Protein AF-A0A0R2CNF0-F1 (afdb_monomer)

Structure (mmCIF, N/CA/C/O backbone):
data_AF-A0A0R2CNF0-F1
#
_entry.id   AF-A0A0R2CNF0-F1
#
loop_
_atom_site.group_PDB
_atom_site.id
_atom_site.type_symbol
_atom_site.label_atom_id
_atom_site.label_alt_id
_atom_site.label_comp_id
_atom_site.label_asym_id
_atom_site.label_entity_id
_atom_site.label_seq_id
_atom_site.pdbx_PDB_ins_code
_atom_site.Cartn_x
_atom_site.Cartn_y
_atom_site.Cartn_z
_atom_site.occupancy
_atom_site.B_iso_or_equiv
_atom_site.auth_seq_id
_atom_site.auth_comp_id
_atom_site.auth_asym_id
_atom_site.auth_atom_id
_atom_site.pdbx_PDB_model_num
ATOM 1 N N . MET A 1 1 ? 10.463 3.840 -24.278 1.00 53.41 1 MET A N 1
ATOM 2 C CA . MET A 1 1 ? 11.098 2.543 -23.955 1.00 53.41 1 MET A CA 1
ATOM 3 C C . MET A 1 1 ? 10.192 1.438 -24.474 1.00 53.41 1 MET A C 1
ATOM 5 O O . MET A 1 1 ? 9.139 1.223 -23.897 1.00 53.41 1 MET A O 1
ATOM 9 N N . GLY A 1 2 ? 10.534 0.817 -25.606 1.00 48.81 2 GLY A N 1
ATOM 10 C CA . GLY A 1 2 ? 9.735 -0.258 -26.200 1.00 48.81 2 GLY A CA 1
ATOM 11 C C . GLY A 1 2 ? 10.292 -1.610 -25.781 1.00 48.81 2 GLY A C 1
ATOM 12 O O . GLY A 1 2 ? 11.281 -2.066 -26.349 1.00 48.81 2 GLY A O 1
ATOM 13 N N . PHE A 1 3 ? 9.706 -2.232 -24.762 1.00 58.44 3 PHE A N 1
ATOM 14 C CA . PHE A 1 3 ? 9.986 -3.635 -24.477 1.00 58.44 3 PHE A CA 1
ATOM 15 C C . PHE A 1 3 ? 9.080 -4.486 -25.377 1.00 58.44 3 PHE A C 1
ATOM 17 O O . PHE A 1 3 ? 7.868 -4.284 -25.351 1.00 58.44 3 PHE A O 1
ATOM 24 N N . PRO A 1 4 ? 9.623 -5.406 -26.194 1.00 59.19 4 PRO A N 1
ATOM 25 C CA . PRO A 1 4 ? 8.802 -6.236 -27.065 1.00 59.19 4 PRO A CA 1
ATOM 26 C C . PRO A 1 4 ? 7.879 -7.145 -26.243 1.00 59.19 4 PRO A C 1
ATOM 28 O O . PRO A 1 4 ? 8.284 -7.677 -25.200 1.00 59.19 4 PRO A O 1
ATOM 31 N N . ASN A 1 5 ? 6.643 -7.314 -26.719 1.00 51.31 5 ASN A N 1
ATOM 32 C CA . ASN A 1 5 ? 5.610 -8.144 -26.097 1.00 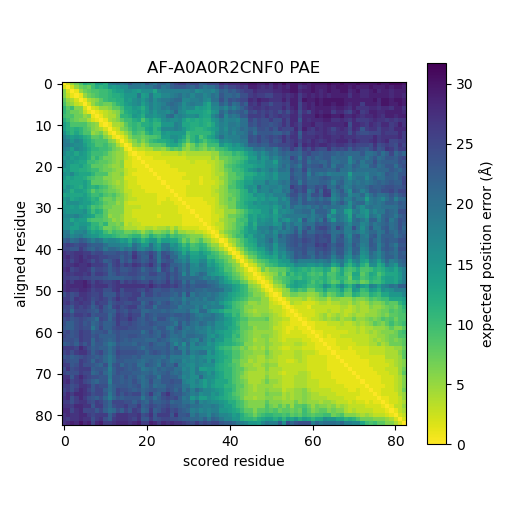51.31 5 ASN A CA 1
ATOM 33 C C . ASN A 1 5 ? 6.155 -9.559 -25.830 1.00 51.31 5 ASN A C 1
ATOM 35 O O . ASN A 1 5 ? 6.664 -10.216 -26.733 1.00 51.31 5 ASN A O 1
ATOM 39 N N . GLY A 1 6 ? 6.111 -9.995 -24.567 1.00 57.28 6 GLY A N 1
ATOM 40 C CA . GLY A 1 6 ? 6.714 -11.255 -24.098 1.00 57.28 6 GLY A CA 1
ATOM 41 C C . GLY A 1 6 ? 8.023 -11.092 -23.318 1.00 57.28 6 GLY A C 1
ATOM 42 O O . GLY A 1 6 ? 8.508 -12.045 -22.714 1.00 57.28 6 GLY A O 1
ATOM 43 N N . THR A 1 7 ? 8.580 -9.879 -23.255 1.00 56.31 7 THR A N 1
ATOM 44 C CA . THR A 1 7 ? 9.727 -9.585 -22.383 1.00 56.31 7 THR A CA 1
ATOM 45 C C . THR A 1 7 ? 9.344 -9.691 -20.905 1.00 56.31 7 THR A C 1
ATOM 47 O O . THR A 1 7 ? 10.124 -10.237 -20.142 1.00 56.31 7 THR A O 1
ATOM 50 N N . LEU A 1 8 ? 8.136 -9.265 -20.518 1.00 56.53 8 LEU A N 1
ATOM 51 C CA . LEU A 1 8 ? 7.655 -9.335 -19.130 1.00 56.53 8 LEU A CA 1
ATOM 52 C C . LEU A 1 8 ? 7.624 -10.777 -18.588 1.00 56.53 8 LEU A C 1
ATOM 54 O O . LEU A 1 8 ? 8.094 -11.014 -17.483 1.00 56.53 8 LEU A O 1
ATOM 58 N N . LEU A 1 9 ? 7.184 -11.750 -19.399 1.00 55.19 9 LEU A N 1
ATOM 59 C CA . LEU A 1 9 ? 7.179 -13.176 -19.031 1.00 55.19 9 LEU A CA 1
ATOM 60 C C . LEU A 1 9 ? 8.595 -13.713 -18.778 1.00 55.19 9 LEU A C 1
ATOM 62 O O . LEU A 1 9 ? 8.813 -14.478 -17.851 1.00 55.19 9 LEU A O 1
ATOM 66 N N . LYS A 1 10 ? 9.587 -13.252 -19.550 1.00 56.22 10 LYS A N 1
ATOM 67 C CA . LYS A 1 10 ? 10.991 -13.648 -19.359 1.00 56.22 10 LYS A CA 1
ATOM 68 C C . LYS A 1 10 ? 11.637 -13.033 -18.121 1.00 56.22 10 LYS A C 1
ATOM 70 O O . LYS A 1 10 ? 12.685 -13.510 -17.715 1.00 56.22 10 LYS A O 1
ATOM 75 N N . TRP A 1 11 ? 11.080 -11.967 -17.549 1.00 58.22 11 TRP A N 1
ATOM 76 C CA . TRP A 1 11 ? 11.649 -11.353 -16.344 1.00 58.22 11 TRP A CA 1
ATOM 77 C C . TRP A 1 11 ? 11.268 -12.119 -15.085 1.00 58.22 11 TRP A C 1
ATOM 79 O O . TRP A 1 11 ? 12.048 -12.112 -14.142 1.00 58.22 11 TRP A O 1
ATOM 89 N N . ILE A 1 12 ? 10.123 -12.806 -15.108 1.00 54.66 12 ILE A N 1
ATOM 90 C CA . ILE A 1 12 ? 9.693 -13.698 -14.027 1.00 54.66 12 ILE A CA 1
ATOM 91 C C . ILE A 1 12 ? 10.691 -14.857 -13.882 1.00 54.66 12 ILE A C 1
ATOM 93 O O . ILE A 1 12 ? 11.061 -15.201 -12.768 1.00 54.66 12 ILE A O 1
ATOM 97 N N . ASP A 1 13 ? 11.195 -15.387 -15.003 1.00 57.12 13 ASP A N 1
ATOM 98 C CA . ASP A 1 13 ? 12.157 -16.499 -15.001 1.00 57.12 13 ASP A CA 1
ATOM 99 C C . ASP A 1 13 ? 13.639 -16.074 -15.056 1.00 57.12 13 ASP A C 1
ATOM 101 O O . ASP A 1 13 ? 14.497 -16.777 -14.535 1.00 57.12 13 ASP A O 1
ATOM 105 N N . ASN A 1 14 ? 13.989 -14.968 -15.727 1.00 59.56 14 ASN A N 1
ATOM 106 C CA . ASN A 1 14 ? 15.378 -14.567 -16.011 1.00 59.56 14 ASN A CA 1
ATOM 107 C C . ASN A 1 14 ? 15.515 -13.042 -16.234 1.00 59.56 14 ASN A C 1
ATOM 109 O O . ASN A 1 14 ? 15.884 -12.565 -17.318 1.00 59.56 14 ASN A O 1
ATOM 113 N N . ALA A 1 15 ? 15.216 -12.236 -15.211 1.00 62.81 15 ALA A N 1
ATOM 114 C CA . ALA A 1 15 ? 15.463 -10.796 -15.261 1.00 62.81 15 ALA A CA 1
ATOM 115 C C . ALA A 1 15 ? 16.968 -10.497 -15.418 1.00 62.81 15 ALA A C 1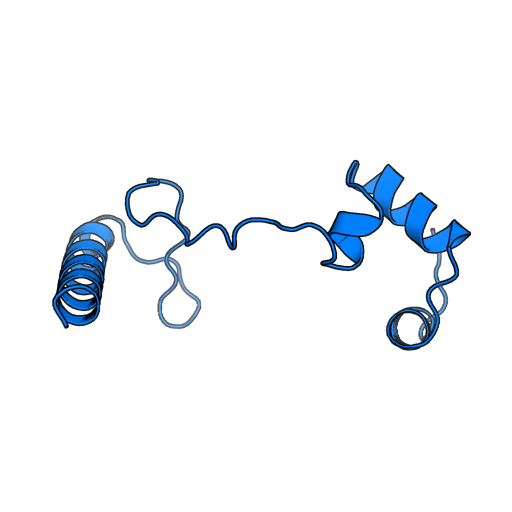
ATOM 117 O O . ALA A 1 15 ? 17.770 -10.688 -14.508 1.00 62.81 15 ALA A O 1
ATOM 118 N N . ASN A 1 16 ? 17.371 -9.976 -16.582 1.00 69.44 16 ASN A N 1
ATOM 119 C CA . ASN A 1 16 ? 18.728 -9.462 -16.777 1.00 69.44 16 ASN A CA 1
ATOM 120 C C . ASN A 1 16 ? 18.961 -8.267 -15.826 1.00 69.44 16 ASN A C 1
ATOM 122 O O . ASN A 1 16 ? 18.235 -7.269 -15.899 1.00 69.44 16 ASN A O 1
ATOM 126 N N . SER A 1 17 ? 19.995 -8.355 -14.982 1.00 73.31 17 SER A N 1
ATOM 127 C CA . SER A 1 17 ? 20.348 -7.378 -13.937 1.00 73.31 17 SER A CA 1
ATOM 128 C C . SER A 1 17 ? 20.437 -5.930 -14.438 1.00 73.31 17 SER A C 1
ATOM 130 O O . SER A 1 17 ? 20.032 -4.998 -13.742 1.00 73.31 17 SER A O 1
ATOM 132 N N . GLN A 1 18 ? 20.876 -5.715 -15.683 1.00 78.00 18 GLN A N 1
ATOM 133 C CA . GLN A 1 18 ? 20.944 -4.377 -16.278 1.00 78.00 18 GLN A CA 1
ATOM 134 C C . GLN A 1 18 ? 19.567 -3.777 -16.575 1.00 78.00 18 GLN A C 1
ATOM 136 O O . GLN A 1 18 ? 19.385 -2.561 -16.490 1.00 78.00 18 GLN A O 1
ATOM 141 N N . LYS A 1 19 ? 18.592 -4.609 -16.956 1.00 79.81 19 LYS A N 1
ATOM 142 C CA . LYS A 1 19 ? 17.233 -4.146 -17.251 1.00 79.81 19 LYS A CA 1
ATOM 143 C C . LYS A 1 19 ? 16.468 -3.861 -15.962 1.00 79.81 19 LYS A C 1
ATOM 145 O O . LYS A 1 19 ? 15.803 -2.831 -15.887 1.00 79.81 19 LYS A O 1
ATOM 150 N N . LEU A 1 20 ? 16.651 -4.704 -14.945 1.00 82.31 20 LEU A N 1
ATOM 151 C CA . LEU A 1 20 ? 16.091 -4.491 -13.613 1.00 82.31 20 LEU A CA 1
ATOM 152 C C . LEU A 1 20 ? 16.566 -3.157 -13.016 1.00 82.31 20 LEU A C 1
ATOM 154 O O . LEU A 1 20 ? 15.750 -2.356 -12.574 1.00 82.31 20 LEU A O 1
ATOM 158 N N . LYS A 1 21 ? 17.867 -2.852 -13.123 1.00 84.62 21 LYS A N 1
ATOM 159 C CA . LYS A 1 21 ? 18.438 -1.576 -12.662 1.00 84.62 21 LYS A CA 1
ATOM 160 C C . LYS A 1 21 ? 17.857 -0.353 -13.383 1.00 84.62 21 LYS A C 1
ATOM 162 O O . LYS A 1 21 ? 17.646 0.682 -12.763 1.00 84.62 21 LYS A O 1
ATOM 167 N N . LYS A 1 22 ? 17.569 -0.455 -14.686 1.00 84.75 22 LYS A N 1
ATOM 168 C CA . LYS A 1 22 ? 16.929 0.640 -15.442 1.00 84.75 22 LYS A CA 1
ATOM 169 C C . LYS A 1 22 ? 15.501 0.914 -14.970 1.00 84.75 22 LYS A C 1
ATOM 171 O O . LYS A 1 22 ? 15.119 2.075 -14.892 1.00 84.75 22 LYS A O 1
ATOM 176 N N . VAL A 1 23 ? 14.737 -0.134 -14.663 1.00 84.69 23 VAL A N 1
ATOM 177 C CA . VAL A 1 23 ? 13.372 -0.004 -14.130 1.00 84.69 23 VAL A CA 1
ATOM 178 C C . VAL A 1 23 ? 13.400 0.571 -12.717 1.00 84.69 23 VAL A C 1
ATOM 180 O O . VAL A 1 23 ? 12.683 1.527 -12.446 1.00 84.69 23 VAL A O 1
ATOM 183 N N . ALA A 1 24 ? 14.289 0.062 -11.864 1.00 87.31 24 ALA A N 1
ATOM 184 C CA . ALA A 1 24 ? 14.502 0.557 -10.507 1.00 87.31 24 ALA A CA 1
ATOM 185 C C . ALA A 1 24 ? 14.800 2.068 -10.503 1.00 87.31 24 ALA A C 1
ATOM 187 O O . ALA A 1 24 ? 14.090 2.849 -9.877 1.00 87.31 24 ALA A O 1
ATOM 188 N N . ASN A 1 25 ? 15.753 2.505 -11.333 1.00 87.62 25 ASN A N 1
ATOM 189 C CA . ASN A 1 25 ? 16.091 3.921 -11.477 1.00 87.62 25 ASN A CA 1
ATOM 190 C C . ASN A 1 25 ? 14.932 4.780 -12.008 1.00 87.62 25 ASN A C 1
ATOM 192 O O . ASN A 1 25 ? 14.820 5.936 -11.614 1.00 87.62 25 ASN A O 1
ATOM 196 N N . TYR A 1 26 ? 14.094 4.245 -12.905 1.00 87.69 26 TYR A N 1
ATOM 197 C CA . TYR A 1 26 ? 12.953 4.978 -13.464 1.00 87.69 26 TYR A CA 1
ATOM 198 C C . TYR A 1 26 ? 11.887 5.278 -12.405 1.00 87.69 26 TYR A C 1
ATOM 200 O O . TYR A 1 26 ? 11.388 6.396 -12.346 1.00 87.69 26 TYR A O 1
ATOM 208 N N . PHE A 1 27 ? 11.577 4.299 -11.553 1.00 89.06 27 PHE A N 1
ATOM 209 C CA . PHE A 1 27 ? 10.635 4.463 -10.442 1.00 89.06 27 PHE A CA 1
ATOM 210 C C . PHE A 1 27 ? 11.287 5.021 -9.169 1.00 89.06 27 PHE A C 1
ATOM 212 O O . PHE A 1 27 ? 10.605 5.200 -8.169 1.00 89.06 27 PHE A O 1
ATOM 219 N N . ASN A 1 28 ? 12.594 5.297 -9.209 1.00 86.00 28 ASN A N 1
ATOM 220 C CA . ASN A 1 28 ? 13.399 5.723 -8.066 1.00 86.00 28 ASN A CA 1
ATOM 221 C C . ASN A 1 28 ? 13.317 4.767 -6.857 1.00 86.00 28 ASN A C 1
ATOM 223 O O . ASN A 1 28 ? 13.347 5.190 -5.709 1.00 86.00 28 ASN A O 1
ATOM 227 N N . VAL A 1 29 ? 13.250 3.465 -7.134 1.00 85.62 29 VAL A N 1
ATOM 228 C CA . VAL A 1 29 ? 13.260 2.381 -6.140 1.00 85.62 29 VAL A CA 1
ATOM 229 C C . VAL A 1 29 ? 14.530 1.542 -6.284 1.00 85.62 29 VAL A C 1
ATOM 231 O O . VAL A 1 29 ? 15.257 1.653 -7.273 1.00 85.62 29 VAL A O 1
ATOM 234 N N . SER A 1 30 ? 14.809 0.672 -5.318 1.00 86.69 30 SER A N 1
ATOM 23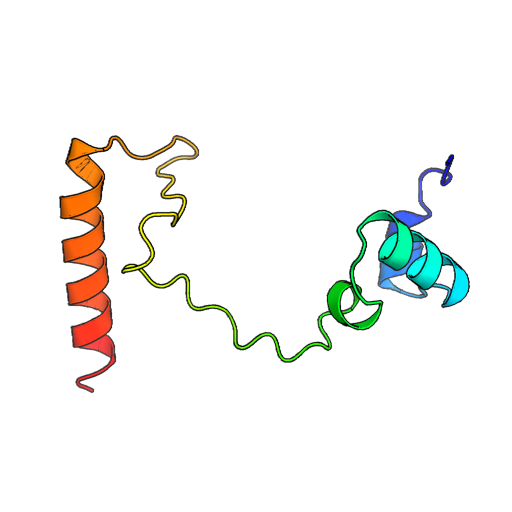5 C CA . SER A 1 30 ? 15.913 -0.288 -5.391 1.00 86.69 30 SER A CA 1
ATOM 236 C C . SER A 1 30 ? 15.588 -1.468 -6.312 1.00 86.69 30 SER A C 1
ATOM 238 O O . SER A 1 30 ? 14.432 -1.817 -6.543 1.00 86.69 30 SER A O 1
ATOM 240 N N . THR A 1 31 ? 16.614 -2.167 -6.803 1.00 85.12 31 THR A N 1
ATOM 241 C CA . THR A 1 31 ? 16.405 -3.459 -7.483 1.00 85.12 31 THR A CA 1
ATOM 242 C C . THR A 1 31 ? 15.864 -4.527 -6.539 1.00 85.12 31 THR A C 1
ATOM 244 O O . THR A 1 31 ? 15.138 -5.409 -6.980 1.00 85.12 31 THR A O 1
ATOM 247 N N . ASP A 1 32 ? 16.215 -4.435 -5.259 1.00 81.50 32 ASP A N 1
ATOM 248 C CA . ASP A 1 32 ? 15.778 -5.352 -4.211 1.00 81.50 32 ASP A CA 1
ATOM 249 C C . ASP A 1 32 ? 14.269 -5.199 -3.931 1.00 81.50 32 ASP A C 1
ATOM 251 O O . ASP A 1 32 ? 13.562 -6.202 -3.834 1.00 81.50 32 ASP A O 1
ATOM 255 N N . TYR A 1 33 ? 13.753 -3.957 -3.948 1.00 83.81 33 TYR A N 1
ATOM 256 C CA . TYR A 1 33 ? 12.320 -3.631 -3.878 1.00 83.81 33 TYR A CA 1
ATOM 257 C C . TYR A 1 33 ? 11.519 -4.328 -4.981 1.00 83.81 33 TYR A C 1
ATOM 259 O O . TYR A 1 33 ? 10.486 -4.942 -4.730 1.00 83.81 33 TYR A O 1
ATOM 267 N N . LEU A 1 34 ? 12.029 -4.288 -6.218 1.00 83.31 34 LEU A N 1
ATOM 268 C CA . LEU A 1 34 ? 11.386 -4.940 -7.364 1.00 83.31 34 LEU A CA 1
ATOM 269 C C . LEU A 1 34 ? 11.396 -6.470 -7.265 1.00 83.31 34 LEU A C 1
ATOM 271 O O . LEU A 1 34 ? 10.536 -7.122 -7.852 1.00 83.31 34 LEU A O 1
ATOM 275 N N . LEU A 1 35 ? 12.386 -7.032 -6.570 1.00 81.50 35 LEU A N 1
ATOM 276 C CA . LEU A 1 35 ? 12.529 -8.473 -6.363 1.00 81.50 35 LEU A CA 1
ATOM 277 C C . LEU A 1 35 ? 11.804 -8.964 -5.105 1.00 81.50 35 LEU A C 1
ATOM 279 O O . LEU A 1 35 ? 11.719 -10.171 -4.900 1.00 81.50 35 LEU A O 1
ATOM 283 N N . GLY A 1 36 ? 11.283 -8.059 -4.270 1.00 71.25 36 GLY A N 1
ATOM 284 C CA . GLY A 1 36 ? 10.652 -8.411 -2.997 1.00 71.25 36 GLY A CA 1
ATOM 285 C C . GLY A 1 36 ? 11.626 -8.992 -1.966 1.00 71.25 36 GLY A C 1
ATOM 286 O O . GLY A 1 36 ? 11.192 -9.649 -1.025 1.00 71.25 36 GLY A O 1
ATOM 287 N N . ASN A 1 37 ? 12.930 -8.775 -2.154 1.00 75.75 37 ASN A N 1
ATOM 288 C CA . ASN A 1 37 ? 13.977 -9.170 -1.209 1.00 75.75 37 ASN A CA 1
ATOM 289 C C . ASN A 1 37 ? 14.113 -8.176 -0.052 1.00 75.75 37 ASN A C 1
ATOM 291 O O . ASN A 1 37 ? 14.675 -8.509 0.993 1.00 75.75 37 ASN A O 1
ATOM 295 N N . GLU A 1 38 ? 13.569 -6.969 -0.220 1.00 69.75 38 GLU A N 1
ATOM 296 C CA . GLU A 1 38 ? 13.507 -6.015 0.868 1.00 69.75 38 GLU A CA 1
ATOM 297 C C . GLU A 1 38 ? 12.600 -6.610 1.928 1.00 69.75 38 GLU A C 1
ATOM 299 O O . GLU A 1 38 ? 11.421 -6.882 1.673 1.00 69.75 38 GLU A O 1
ATOM 304 N N . ASN A 1 39 ? 13.151 -6.769 3.132 1.00 56.66 39 ASN A N 1
ATOM 305 C CA . ASN A 1 39 ? 12.378 -6.917 4.355 1.00 56.66 39 ASN A CA 1
ATOM 306 C C . ASN A 1 39 ? 11.646 -5.593 4.606 1.00 56.66 39 ASN A C 1
ATOM 308 O O . ASN A 1 39 ? 11.892 -4.888 5.579 1.00 56.66 39 ASN A O 1
ATOM 312 N N . SER A 1 40 ? 10.763 -5.235 3.676 1.00 56.38 40 SER A N 1
ATOM 313 C CA . SER A 1 40 ? 9.570 -4.498 3.986 1.00 56.38 40 SER A CA 1
ATOM 314 C C . SER A 1 40 ? 8.919 -5.365 5.044 1.00 56.38 40 SER A C 1
ATOM 316 O O . SER A 1 40 ? 8.343 -6.415 4.749 1.00 56.38 40 SER A O 1
ATOM 318 N N . GLU A 1 41 ? 9.117 -4.985 6.311 1.00 53.34 41 GLU A N 1
ATOM 319 C CA . GLU A 1 41 ? 8.142 -5.288 7.344 1.00 53.34 41 GLU A CA 1
ATOM 320 C C . GLU A 1 41 ? 6.822 -5.146 6.624 1.00 53.34 41 GLU A C 1
ATOM 322 O O . GLU A 1 41 ? 6.565 -4.058 6.106 1.00 53.34 41 GLU A O 1
ATOM 327 N N . LYS A 1 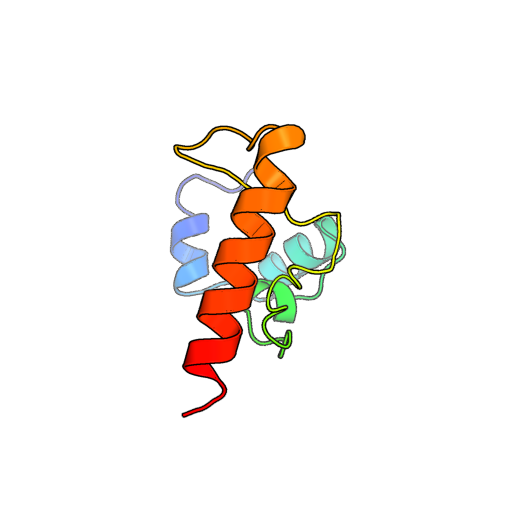42 ? 6.110 -6.264 6.395 1.00 51.25 42 LYS A N 1
ATOM 328 C CA . LYS A 1 42 ? 4.833 -6.237 5.686 1.00 51.25 42 LYS A CA 1
ATOM 329 C C . LYS A 1 42 ? 4.114 -5.100 6.363 1.00 51.25 42 LYS A C 1
ATOM 331 O O . LYS A 1 42 ? 3.820 -5.269 7.546 1.00 51.25 42 LYS A O 1
ATOM 336 N N . SER A 1 43 ? 3.982 -3.946 5.703 1.00 49.75 43 SER A N 1
ATOM 337 C CA . SER A 1 43 ? 3.363 -2.797 6.331 1.00 49.75 43 SER A CA 1
ATOM 338 C C . SER A 1 43 ? 1.954 -3.291 6.507 1.00 49.75 43 SER A C 1
ATOM 340 O O . SER A 1 43 ? 1.183 -3.382 5.554 1.00 49.75 43 SER A O 1
ATOM 342 N N . THR A 1 44 ? 1.683 -3.825 7.692 1.00 51.97 44 THR A N 1
ATOM 343 C CA . THR A 1 44 ? 0.369 -4.243 8.093 1.00 51.97 44 THR A CA 1
ATOM 344 C C . THR A 1 44 ? -0.341 -2.928 8.017 1.00 51.97 44 THR A C 1
ATOM 346 O O . THR A 1 44 ? -0.031 -2.087 8.857 1.00 51.97 44 THR A O 1
ATOM 349 N N . ALA A 1 45 ? -1.112 -2.715 6.943 1.00 56.69 45 ALA A N 1
ATOM 350 C CA . ALA A 1 45 ? -1.827 -1.475 6.701 1.00 56.69 45 ALA A CA 1
ATOM 351 C C . ALA A 1 45 ? -2.396 -1.081 8.051 1.00 56.69 45 ALA A C 1
ATOM 353 O O . ALA A 1 45 ? -3.191 -1.838 8.631 1.00 56.69 45 ALA A O 1
ATOM 354 N N . ASN A 1 46 ? -1.791 -0.058 8.655 1.00 59.34 46 ASN A N 1
ATOM 355 C CA . ASN A 1 46 ? -2.124 0.229 10.021 1.00 59.34 46 ASN A CA 1
ATOM 356 C C . ASN A 1 46 ? -3.521 0.791 9.890 1.00 59.34 46 ASN A C 1
ATOM 358 O O . ASN A 1 46 ? -3.731 1.780 9.201 1.00 59.34 46 ASN A O 1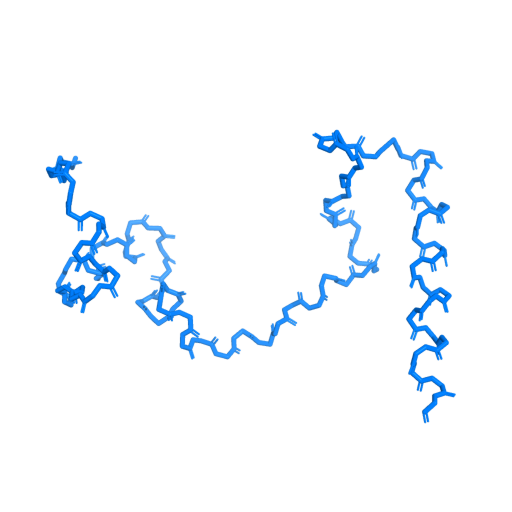
ATOM 362 N N . LEU A 1 47 ? -4.498 0.108 10.467 1.00 63.34 47 LEU A N 1
ATOM 363 C CA . LEU A 1 47 ? -5.879 0.566 10.397 1.00 63.34 47 LEU A CA 1
ATOM 364 C C . LEU A 1 47 ? -6.026 1.960 11.020 1.00 63.34 47 LEU A C 1
ATOM 366 O O . LEU A 1 47 ? -7.004 2.641 10.749 1.00 63.34 47 LEU A O 1
ATOM 370 N N . ASP A 1 48 ? -5.044 2.367 11.824 1.00 60.91 48 ASP A N 1
ATOM 371 C CA . ASP A 1 48 ? -4.921 3.688 12.422 1.00 60.91 48 ASP A CA 1
ATOM 372 C C . ASP A 1 48 ? -4.268 4.734 11.489 1.00 60.91 48 ASP A C 1
ATOM 374 O O . ASP A 1 48 ? -4.396 5.929 11.745 1.00 60.91 48 ASP A O 1
ATOM 378 N N . ASP A 1 49 ? -3.631 4.322 10.385 1.00 64.06 49 ASP A N 1
ATOM 379 C CA . ASP A 1 49 ? -3.213 5.227 9.312 1.00 64.06 49 ASP A CA 1
ATOM 380 C C . ASP A 1 49 ? -4.445 5.601 8.473 1.00 64.06 49 ASP A C 1
ATOM 382 O O . ASP A 1 49 ? -4.993 4.795 7.708 1.00 64.06 49 ASP A O 1
ATOM 386 N N . LEU A 1 50 ? -4.868 6.860 8.627 1.00 53.44 50 LEU A N 1
ATOM 387 C CA . LEU A 1 50 ? -6.044 7.492 8.008 1.00 53.44 50 LEU A CA 1
ATOM 388 C C . LEU A 1 50 ? -6.072 7.389 6.467 1.00 53.44 50 LEU A C 1
ATOM 390 O O . LEU A 1 50 ? -7.113 7.594 5.846 1.00 53.44 50 LEU A O 1
ATOM 394 N N . GLU A 1 51 ? -4.942 7.041 5.849 1.00 57.81 51 GLU A N 1
ATOM 395 C CA . GLU A 1 51 ? -4.769 6.897 4.400 1.00 57.81 51 GLU A CA 1
ATOM 396 C C . GLU A 1 51 ? -5.040 5.471 3.875 1.00 57.81 51 GLU A C 1
ATOM 398 O O . GLU A 1 51 ? -4.898 5.206 2.680 1.00 57.81 51 GLU A O 1
ATOM 403 N N . THR A 1 52 ? -5.455 4.531 4.735 1.00 69.38 52 THR A N 1
ATOM 404 C CA . THR A 1 52 ? -5.785 3.166 4.300 1.00 69.38 52 THR A CA 1
ATOM 405 C C . THR A 1 52 ? -6.946 3.180 3.299 1.00 69.38 52 THR A C 1
ATOM 407 O O . THR A 1 52 ? -8.100 3.440 3.645 1.00 69.38 52 THR A O 1
ATOM 410 N N . ILE A 1 53 ? -6.650 2.847 2.0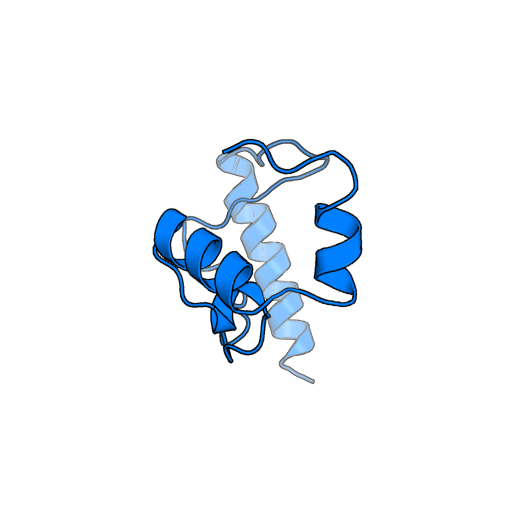40 1.00 74.38 53 ILE A N 1
ATOM 411 C CA . ILE A 1 53 ? -7.648 2.730 0.973 1.00 74.38 53 ILE A CA 1
ATOM 412 C C . ILE A 1 53 ? -8.561 1.533 1.271 1.00 74.38 53 ILE A C 1
ATOM 414 O O . ILE A 1 53 ? -8.183 0.377 1.078 1.00 74.38 53 ILE A O 1
ATOM 418 N N . MET A 1 54 ? -9.786 1.812 1.721 1.00 79.69 54 MET A N 1
ATOM 419 C CA . MET A 1 54 ? -10.816 0.797 1.938 1.00 79.69 54 MET A CA 1
ATOM 420 C C . MET A 1 54 ? -11.715 0.683 0.713 1.00 79.69 54 MET A C 1
ATOM 422 O O . MET A 1 54 ? -12.379 1.643 0.319 1.00 79.69 54 MET A O 1
ATOM 426 N N . MET A 1 55 ? -11.749 -0.511 0.122 1.00 85.25 55 MET A N 1
ATOM 427 C CA . MET A 1 55 ? -12.631 -0.836 -0.993 1.00 85.25 55 MET A CA 1
ATOM 428 C C . MET A 1 55 ? -13.556 -1.992 -0.624 1.00 85.25 55 MET A C 1
ATOM 430 O O . MET A 1 55 ? -13.101 -3.025 -0.138 1.00 85.25 55 MET A O 1
ATOM 434 N N . PHE A 1 56 ? -14.844 -1.847 -0.922 1.00 80.69 56 PHE A N 1
ATOM 435 C CA . PHE A 1 56 ? -15.833 -2.912 -0.800 1.00 80.69 56 PHE A CA 1
ATOM 436 C C . PHE A 1 56 ? -16.482 -3.150 -2.164 1.00 80.69 56 PHE A C 1
ATOM 438 O O . PHE A 1 56 ? -16.988 -2.224 -2.799 1.00 80.69 56 PHE A O 1
ATOM 445 N N . GLY A 1 57 ? -16.390 -4.381 -2.676 1.00 84.50 57 GLY A N 1
ATOM 446 C CA . GLY A 1 57 ? -16.880 -4.710 -4.020 1.00 84.50 57 GLY A CA 1
ATOM 447 C C . GLY A 1 57 ? -16.224 -3.895 -5.148 1.00 84.50 57 GLY A C 1
ATOM 448 O O . GLY A 1 57 ? -16.872 -3.614 -6.153 1.00 84.50 57 GLY A O 1
ATOM 449 N N . GLY A 1 58 ? -14.966 -3.469 -4.972 1.00 84.19 58 GLY A N 1
ATOM 450 C CA . GLY A 1 58 ? -14.223 -2.665 -5.954 1.00 84.19 58 GLY A CA 1
ATOM 451 C C . GLY A 1 58 ? -14.570 -1.171 -5.975 1.00 84.19 58 GLY A C 1
ATOM 452 O O . GLY A 1 58 ? -14.103 -0.456 -6.857 1.00 84.19 58 GLY A O 1
ATOM 453 N N . LYS A 1 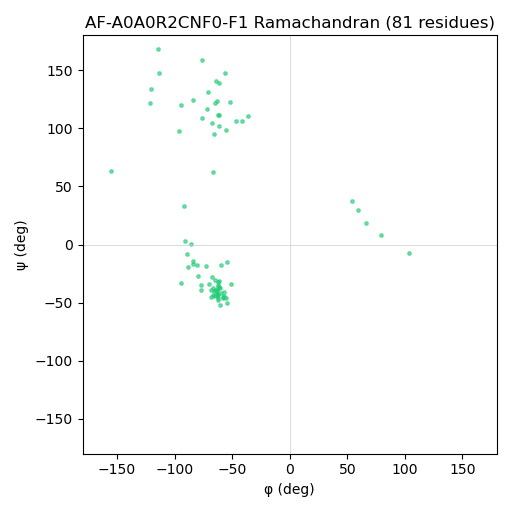59 ? -15.376 -0.687 -5.024 1.00 85.00 59 LYS A N 1
ATOM 454 C CA . LYS A 1 59 ? -15.702 0.736 -4.853 1.00 85.00 59 LYS A CA 1
ATOM 455 C C . LYS A 1 59 ? -15.120 1.261 -3.542 1.00 85.00 59 LYS A C 1
ATOM 457 O O . LYS A 1 59 ? -15.049 0.483 -2.589 1.00 85.00 59 LYS A O 1
ATOM 462 N N . PRO A 1 60 ? -14.718 2.542 -3.468 1.00 85.44 60 PRO A N 1
ATOM 463 C CA . PRO A 1 60 ? -14.272 3.133 -2.213 1.00 85.44 60 PRO A CA 1
ATOM 464 C C . PRO A 1 60 ? -15.407 3.109 -1.185 1.00 85.44 60 PRO A C 1
ATOM 466 O O . PRO A 1 60 ? -16.563 3.367 -1.524 1.00 85.44 60 PRO A O 1
ATOM 469 N N . VAL A 1 61 ? -15.069 2.784 0.059 1.00 88.12 61 VAL A N 1
ATOM 470 C CA . VAL A 1 61 ? -16.018 2.813 1.177 1.00 88.12 61 VAL A CA 1
ATOM 471 C C . VAL A 1 61 ? -16.359 4.278 1.514 1.00 88.12 61 VAL A C 1
ATOM 473 O O . VAL A 1 61 ? -15.431 5.089 1.629 1.00 88.12 61 VAL A O 1
ATOM 476 N N . PRO A 1 62 ? -17.653 4.637 1.655 1.00 88.75 62 PRO A N 1
ATOM 477 C CA . PRO A 1 62 ? -18.086 5.970 2.082 1.00 88.75 62 PRO A CA 1
ATOM 478 C C . PRO A 1 62 ? -17.476 6.365 3.425 1.00 88.75 62 PRO A C 1
ATOM 480 O O . PRO A 1 62 ? -17.264 5.515 4.283 1.00 88.75 62 PRO A O 1
ATOM 483 N N . GLU A 1 63 ? -17.216 7.655 3.634 1.00 84.25 63 GLU A N 1
ATOM 484 C CA . GLU A 1 63 ? -16.557 8.135 4.857 1.00 84.25 63 GLU A CA 1
ATOM 485 C C . GLU A 1 63 ? -17.344 7.826 6.136 1.00 84.25 63 GLU A C 1
ATOM 487 O O . GLU A 1 63 ? -16.748 7.419 7.128 1.00 84.25 63 GLU A O 1
ATOM 492 N N . GLU A 1 64 ? -18.672 7.913 6.072 1.00 85.94 64 GLU A N 1
ATOM 493 C CA . GLU A 1 64 ? -19.587 7.541 7.160 1.00 85.94 64 GLU A CA 1
ATOM 494 C C . GLU A 1 64 ? -19.496 6.053 7.551 1.00 85.94 64 GLU A C 1
ATOM 496 O O .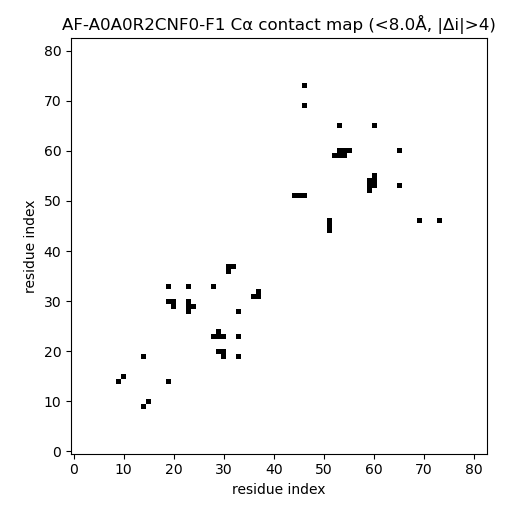 GLU A 1 64 ? -19.643 5.698 8.719 1.00 85.94 64 GLU A O 1
ATOM 501 N N . ASP A 1 65 ? -19.179 5.181 6.591 1.00 87.88 65 ASP A N 1
ATOM 502 C CA . ASP A 1 65 ? -19.071 3.737 6.811 1.00 87.88 65 ASP A CA 1
ATOM 503 C C . ASP A 1 65 ? -17.665 3.316 7.260 1.00 87.88 65 ASP A C 1
ATOM 505 O O . ASP A 1 65 ? -17.493 2.234 7.836 1.00 87.88 65 ASP A O 1
ATOM 509 N N . LYS A 1 66 ? -16.644 4.157 7.027 1.00 84.31 66 LYS A N 1
ATOM 510 C CA . LYS A 1 66 ? -15.243 3.850 7.365 1.00 84.31 66 LYS A CA 1
ATOM 511 C C . LYS A 1 66 ? -15.078 3.538 8.847 1.00 84.31 66 LYS A C 1
ATOM 513 O O . LYS A 1 66 ? -14.403 2.568 9.179 1.00 84.31 66 LYS A O 1
ATOM 518 N N . GLU A 1 67 ? -15.698 4.318 9.732 1.00 85.06 67 GLU A N 1
ATOM 519 C CA . GLU A 1 67 ? -15.576 4.123 11.183 1.00 85.06 67 GLU A CA 1
ATOM 520 C C . GLU A 1 67 ? -16.152 2.776 11.630 1.00 85.06 67 GLU A C 1
ATOM 522 O O . GLU A 1 67 ? -15.519 2.045 12.397 1.00 85.06 67 GLU A O 1
ATOM 527 N N . THR A 1 68 ? -17.311 2.403 11.086 1.00 88.12 68 THR A N 1
ATOM 528 C CA . THR A 1 68 ? -17.954 1.115 11.367 1.00 88.12 68 THR A CA 1
ATOM 529 C C . THR A 1 68 ? -17.068 -0.044 10.913 1.00 88.12 68 THR A C 1
ATOM 531 O O . THR A 1 68 ? -16.831 -0.991 11.669 1.00 88.12 68 THR A O 1
ATOM 534 N N . VAL A 1 69 ? -16.520 0.043 9.698 1.00 86.94 69 VAL A N 1
ATOM 535 C CA . VAL A 1 69 ? -15.604 -0.966 9.151 1.00 86.94 69 VAL A CA 1
ATOM 536 C C . VAL A 1 69 ? -14.324 -1.059 9.988 1.00 86.94 69 VAL A C 1
ATOM 538 O O . VAL A 1 69 ? -13.915 -2.166 10.346 1.00 86.94 69 VAL A O 1
ATOM 541 N N . LEU A 1 70 ? -13.726 0.073 10.376 1.00 84.81 70 LEU A N 1
ATOM 542 C CA . LEU A 1 70 ? -12.559 0.107 11.263 1.00 84.81 70 LEU A CA 1
ATOM 543 C C . LEU A 1 70 ? -12.838 -0.583 12.600 1.00 84.81 70 LEU A C 1
ATOM 545 O O . LEU A 1 70 ? -12.011 -1.365 13.067 1.00 84.81 70 LEU A O 1
ATOM 549 N N . GLN A 1 71 ? -13.986 -0.306 13.223 1.00 86.25 71 GLN A N 1
ATOM 550 C CA . GLN A 1 71 ? -14.343 -0.881 14.519 1.00 86.25 71 GLN A CA 1
ATOM 551 C C . GLN A 1 71 ? -14.450 -2.409 14.447 1.00 86.25 71 GLN A C 1
ATOM 553 O O . GLN A 1 71 ? -13.917 -3.109 15.312 1.00 86.25 71 GLN A O 1
ATOM 558 N N . ILE A 1 72 ? -15.088 -2.933 13.397 1.00 88.50 72 ILE A N 1
ATOM 559 C CA . ILE A 1 72 ? -15.193 -4.378 13.163 1.00 88.50 72 ILE A CA 1
ATOM 560 C C . ILE A 1 72 ? -13.796 -4.983 12.973 1.00 88.50 72 ILE A C 1
ATOM 562 O O . ILE A 1 72 ? -13.462 -5.984 13.607 1.00 88.50 72 ILE A O 1
ATOM 566 N N . LEU A 1 73 ? -12.955 -4.363 12.140 1.00 85.69 73 LEU A N 1
ATOM 567 C CA . LEU A 1 73 ? -11.601 -4.848 11.862 1.00 85.69 73 LEU A CA 1
ATOM 568 C C . LEU A 1 73 ? -10.707 -4.845 13.110 1.00 85.69 73 LEU A C 1
ATOM 570 O O . LEU A 1 73 ? -9.969 -5.808 13.327 1.00 85.69 73 LEU A O 1
ATOM 574 N N . ARG A 1 74 ? -10.802 -3.807 13.951 1.00 84.69 74 ARG A N 1
ATOM 575 C CA . ARG A 1 74 ? -10.108 -3.740 15.247 1.00 84.69 74 ARG A CA 1
ATOM 576 C C . ARG A 1 74 ? -10.547 -4.883 16.159 1.00 84.69 74 ARG A C 1
ATOM 578 O O . ARG A 1 74 ? -9.706 -5.675 16.572 1.00 84.69 74 ARG A O 1
ATOM 585 N N . SER A 1 75 ? -11.856 -5.054 16.350 1.00 86.06 75 SER A N 1
ATOM 586 C CA . SER A 1 75 ? -12.408 -6.120 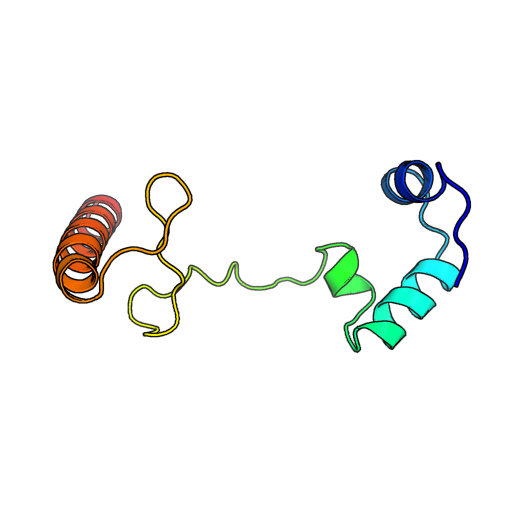17.195 1.00 86.06 75 SER A CA 1
ATOM 587 C C . SER A 1 75 ? -11.966 -7.523 16.749 1.00 86.06 75 SER A C 1
ATOM 589 O O . SER A 1 75 ? -11.579 -8.348 17.578 1.00 86.06 75 SER A O 1
ATOM 591 N N . LEU A 1 76 ? -11.934 -7.786 15.436 1.00 86.25 76 LEU A N 1
ATOM 592 C CA . LEU A 1 76 ? -11.419 -9.044 14.883 1.00 86.25 76 LEU A CA 1
ATOM 593 C C . LEU A 1 76 ? -9.915 -9.233 15.140 1.00 86.25 76 LEU A C 1
ATOM 595 O O . LEU A 1 76 ? -9.472 -10.351 15.418 1.00 86.25 76 LEU A O 1
ATOM 599 N N . ARG A 1 77 ? -9.118 -8.160 15.041 1.00 83.94 77 ARG A N 1
ATOM 600 C CA . ARG A 1 77 ? -7.672 -8.200 15.310 1.00 83.94 77 ARG A CA 1
ATOM 601 C C . ARG A 1 77 ? -7.390 -8.497 16.780 1.00 83.94 77 ARG A C 1
ATOM 603 O O . ARG A 1 77 ? -6.554 -9.357 17.058 1.00 83.94 77 ARG A O 1
ATOM 610 N N . ASP A 1 78 ? -8.106 -7.846 17.688 1.00 83.75 78 ASP A N 1
ATOM 611 C CA . ASP A 1 78 ? -7.965 -8.048 19.132 1.00 83.75 78 ASP A CA 1
ATOM 612 C C . ASP A 1 78 ? -8.345 -9.476 19.537 1.00 83.75 78 ASP A C 1
ATOM 614 O O . ASP A 1 78 ? -7.606 -10.131 20.272 1.00 83.75 78 ASP A O 1
ATOM 618 N N . ALA A 1 79 ? -9.435 -10.016 18.980 1.00 83.25 79 ALA A N 1
ATOM 619 C CA . ALA A 1 79 ? -9.849 -11.399 19.217 1.00 83.25 79 ALA A CA 1
ATOM 620 C C . ALA A 1 79 ? -8.810 -12.431 18.738 1.00 83.25 79 ALA A C 1
ATOM 622 O O . ALA A 1 79 ? -8.673 -13.496 19.337 1.00 83.25 79 ALA A O 1
ATOM 623 N N . ARG A 1 80 ? -8.069 -12.128 17.664 1.00 78.75 80 ARG A N 1
ATOM 624 C CA . ARG A 1 80 ? -6.995 -12.992 17.153 1.00 78.75 80 ARG A CA 1
ATOM 625 C C . ARG A 1 80 ? -5.717 -12.904 17.991 1.00 78.75 80 ARG A C 1
ATOM 627 O O . ARG A 1 80 ? -5.023 -13.904 18.104 1.00 78.75 80 ARG A O 1
ATOM 634 N N . ASN A 1 81 ? -5.399 -11.726 18.525 1.00 75.88 81 ASN A N 1
ATOM 635 C CA . ASN A 1 81 ? -4.185 -11.496 19.312 1.00 75.88 81 ASN A CA 1
ATOM 636 C C . ASN A 1 81 ? -4.335 -11.879 20.796 1.00 75.88 81 ASN A C 1
ATOM 638 O O . ASN A 1 81 ? -3.328 -12.031 21.478 1.00 75.88 81 ASN A O 1
ATOM 642 N N . ASN A 1 82 ? -5.562 -12.032 21.304 1.00 68.00 82 ASN A N 1
ATOM 643 C CA . ASN A 1 82 ? -5.851 -12.466 22.677 1.00 68.00 82 ASN A CA 1
ATOM 644 C C . ASN A 1 82 ? -6.015 -14.001 22.794 1.00 68.00 82 ASN A C 1
ATOM 646 O O . ASN A 1 82 ? -6.836 -14.497 23.565 1.00 68.00 82 ASN A O 1
ATOM 650 N N . LYS A 1 83 ? -5.280 -14.761 21.977 1.00 50.38 83 LYS A N 1
ATOM 651 C CA . LYS A 1 83 ? -5.279 -16.226 21.945 1.00 50.38 83 LYS A CA 1
ATOM 652 C C . LYS A 1 83 ? -3.856 -16.741 21.783 1.00 50.38 83 LYS A C 1
ATOM 654 O O . LYS A 1 83 ? -3.574 -17.817 22.351 1.00 50.38 83 LYS A O 1
#

Solvent-accessible surface area (backbone atoms only — not comparable to full-atom values): 5355 Å² total; per-residue (Å²): 136,89,77,62,92,66,50,71,67,44,41,79,81,59,59,53,69,71,59,46,47,55,52,16,60,73,74,72,47,51,57,46,60,78,69,63,69,49,83,64,65,75,73,66,77,48,85,83,46,89,79,63,86,52,64,57,97,90,37,76,59,53,74,85,52,45,59,61,53,48,53,53,53,49,54,54,50,52,63,63,72,75,110

InterPro domains:
  IPR001387 Cro/C1-type, helix-turn-helix domain [PS50943] (14-34)
  IPR010982 Lambda repressor-like, DNA-binding domain superfamily [G3DSA:1.10.260.40] (8-82)

Organism: NCBI:txid1423745

Radius of gyration: 19.24 Å; Cα contacts (8 Å, |Δi|>4): 29; chains: 1; bounding box: 40×25×50 Å

pLDDT: mean 73.41, std 13.55, range [48.81, 89.06]

Sequence (83 aa):
MGFPNGTLLKWIDNANSQKLKKVANYFNVSTDYLLGNENSEKSTANLDDLETIMMFGGKPVPEEDKETVLQILRSLRDARNNK

Foldseek 3Di:
DDDDPPVVVVCVVPNDPVVLVVVCVVVVHDSCVVVVVPPPVVVPVPLPPPPPQDDDPNHTDDPVCSVVVSVVVVVVVVVVVVD

Secondary structure (DSSP, 8-state):
--PPTTHHHHHHHH--HHHHHHHHHHHT--HHHHHT-S--------TTSTT---EETTEEPPHHHHHHHHHHHHHHHHHHH--

Mean predicted aligned error: 14.91 Å